Protein AF-A0A7J6R6Y3-F1 (afdb_monomer)

Secondary structure (DSSP, 8-state):
-BGGGHHHHHHHHGGGT-PPPHHHHHHHHHHHHHHHHSTT-SEEEEEEEE--SS--EEEEEEEE--SSSS-EEEEEEEETT-SPPEEPPPPPTTTHHHHHHHHHTTPPP-S-TT-

Mean predicted aligned error: 9.17 Å

Structure (mmCIF, N/CA/C/O backbone):
data_AF-A0A7J6R6Y3-F1
#
_entry.id   AF-A0A7J6R6Y3-F1
#
loop_
_atom_site.group_PDB
_atom_site.id
_atom_site.type_symbol
_atom_site.label_atom_id
_atom_site.label_alt_id
_atom_site.label_comp_id
_atom_site.label_asym_id
_atom_site.label_entity_id
_atom_site.label_seq_id
_atom_site.pdbx_PDB_ins_code
_atom_site.Cartn_x
_atom_site.Cartn_y
_atom_site.Cartn_z
_atom_site.occupancy
_atom_site.B_iso_or_equiv
_atom_site.auth_seq_id
_atom_site.auth_comp_id
_atom_site.auth_asym_id
_atom_site.auth_atom_id
_atom_site.pdbx_PDB_model_num
ATOM 1 N N . MET A 1 1 ? 5.576 3.614 -1.822 1.00 76.31 1 MET A N 1
ATOM 2 C CA . MET A 1 1 ? 6.746 3.296 -0.977 1.00 76.31 1 MET A CA 1
ATOM 3 C C . MET A 1 1 ? 7.390 2.045 -1.536 1.00 76.31 1 MET A C 1
ATOM 5 O O . MET A 1 1 ? 6.673 1.080 -1.735 1.00 76.31 1 MET A O 1
ATOM 9 N N . ASP A 1 2 ? 8.676 2.068 -1.872 1.00 80.56 2 ASP A N 1
ATOM 10 C CA . ASP A 1 2 ? 9.360 0.863 -2.368 1.00 80.56 2 ASP A CA 1
ATOM 11 C C . ASP A 1 2 ? 9.487 -0.182 -1.246 1.00 80.56 2 ASP A C 1
ATOM 13 O O . ASP A 1 2 ? 9.673 0.200 -0.087 1.00 80.56 2 ASP A O 1
ATOM 17 N N . ALA A 1 3 ? 9.396 -1.472 -1.578 1.00 76.38 3 ALA A N 1
ATOM 18 C CA . ALA A 1 3 ? 9.452 -2.561 -0.599 1.00 76.38 3 ALA A CA 1
ATOM 19 C C . ALA A 1 3 ? 10.711 -2.518 0.296 1.00 76.38 3 ALA A C 1
ATOM 21 O O . ALA A 1 3 ? 10.616 -2.758 1.498 1.00 76.38 3 ALA A O 1
ATOM 22 N N . HIS A 1 4 ? 11.875 -2.126 -0.234 1.00 76.19 4 HIS A N 1
ATOM 23 C CA . HIS A 1 4 ? 13.118 -2.023 0.542 1.00 76.19 4 HIS A CA 1
ATOM 24 C C . HIS A 1 4 ? 13.152 -0.833 1.492 1.00 76.19 4 HIS A C 1
ATOM 26 O O . HIS A 1 4 ? 13.839 -0.862 2.512 1.00 76.19 4 HIS A O 1
ATOM 32 N N . THR A 1 5 ? 12.443 0.237 1.143 1.00 82.69 5 THR A N 1
ATOM 33 C CA . THR A 1 5 ? 12.414 1.479 1.928 1.00 82.69 5 THR A CA 1
ATOM 34 C C . THR A 1 5 ? 11.139 1.610 2.751 1.00 82.69 5 THR A C 1
ATOM 36 O O . THR A 1 5 ? 10.916 2.653 3.360 1.00 82.69 5 THR A O 1
ATOM 39 N N . PHE A 1 6 ? 10.319 0.557 2.809 1.00 82.94 6 PHE A N 1
ATOM 40 C CA . PHE A 1 6 ? 9.015 0.559 3.463 1.00 82.94 6 PHE A CA 1
ATOM 41 C C . PHE A 1 6 ? 9.094 0.986 4.936 1.00 82.94 6 PHE A C 1
ATOM 43 O O . PHE A 1 6 ? 8.427 1.942 5.330 1.00 82.94 6 PHE A O 1
ATOM 50 N N . ASP A 1 7 ? 9.976 0.367 5.728 1.00 82.31 7 ASP A N 1
ATOM 51 C CA . ASP A 1 7 ? 10.178 0.709 7.144 1.00 82.31 7 ASP A CA 1
ATOM 52 C C . ASP A 1 7 ? 10.608 2.170 7.348 1.00 82.31 7 ASP A C 1
ATOM 54 O O . ASP A 1 7 ? 10.213 2.830 8.311 1.00 82.31 7 ASP A O 1
ATOM 58 N N . VAL A 1 8 ? 11.438 2.687 6.441 1.00 84.31 8 VAL A N 1
ATOM 59 C CA . VAL A 1 8 ? 11.938 4.064 6.495 1.00 84.31 8 VAL A CA 1
ATOM 60 C C . VAL A 1 8 ? 10.813 5.035 6.149 1.00 84.31 8 VAL A C 1
ATOM 62 O O . VAL A 1 8 ? 10.562 5.981 6.893 1.00 84.31 8 VAL A O 1
ATOM 65 N N . ALA A 1 9 ? 10.090 4.771 5.063 1.00 82.62 9 ALA A N 1
ATOM 66 C CA . ALA A 1 9 ? 8.978 5.594 4.610 1.00 82.62 9 ALA A CA 1
ATOM 67 C C . ALA A 1 9 ? 7.838 5.645 5.641 1.00 82.62 9 ALA A C 1
ATOM 69 O O . ALA A 1 9 ? 7.262 6.709 5.867 1.00 82.62 9 ALA A O 1
ATOM 70 N N . LEU A 1 10 ? 7.568 4.536 6.335 1.00 81.75 10 LEU A N 1
ATOM 71 C CA . LEU A 1 10 ? 6.563 4.496 7.393 1.00 81.75 10 LEU A CA 1
ATOM 72 C C . LEU A 1 10 ? 6.957 5.355 8.603 1.00 81.75 10 LEU A C 1
ATOM 74 O O . LEU A 1 10 ? 6.111 6.058 9.152 1.00 81.75 10 LEU A O 1
ATOM 78 N N . LYS A 1 11 ? 8.240 5.370 8.987 1.00 82.38 11 LYS A N 1
ATOM 79 C CA . LYS A 1 11 ? 8.741 6.250 10.059 1.00 82.38 11 LYS A CA 1
ATOM 80 C C . LYS A 1 11 ? 8.559 7.730 9.720 1.00 82.38 11 LYS A C 1
ATOM 82 O O . LYS A 1 11 ? 8.205 8.507 10.602 1.00 82.38 11 LYS A O 1
ATOM 87 N N . PHE A 1 12 ? 8.746 8.110 8.456 1.00 81.12 12 PHE A N 1
ATOM 88 C CA . PHE A 1 12 ? 8.489 9.479 7.999 1.00 81.12 12 PHE A CA 1
ATOM 89 C C . PHE A 1 12 ? 6.991 9.819 7.973 1.00 81.12 12 PHE A C 1
ATOM 91 O O . PHE A 1 12 ? 6.603 10.907 8.398 1.00 81.12 12 PHE A O 1
ATOM 98 N N . CYS A 1 13 ? 6.135 8.890 7.540 1.00 75.50 13 CYS A N 1
ATOM 99 C CA . CYS A 1 13 ? 4.682 9.087 7.545 1.00 75.50 13 CYS A CA 1
ATOM 100 C C . CYS A 1 13 ? 4.051 9.042 8.946 1.00 75.50 13 CYS A C 1
ATOM 102 O O . CYS A 1 13 ? 2.981 9.620 9.142 1.00 75.50 13 CYS A O 1
ATOM 104 N N . GLY A 1 14 ? 4.715 8.432 9.931 1.00 73.56 14 GLY A N 1
ATOM 105 C CA . GLY A 1 14 ? 4.228 8.350 11.311 1.00 73.56 14 GLY A CA 1
ATOM 106 C C . GLY A 1 14 ? 3.973 9.714 11.963 1.00 73.56 14 GLY A C 1
ATOM 107 O O . GLY A 1 14 ? 3.072 9.832 12.790 1.00 73.56 14 GLY A O 1
ATOM 108 N N . GLY A 1 15 ? 4.681 10.767 11.535 1.00 71.81 15 GLY A N 1
ATOM 109 C CA . GLY A 1 15 ? 4.444 12.139 12.004 1.00 71.81 15 GLY A CA 1
ATOM 110 C C . GLY A 1 15 ? 3.082 12.724 11.604 1.00 71.81 15 GLY A C 1
ATOM 111 O O . GLY A 1 15 ? 2.628 13.677 12.225 1.00 71.81 15 GLY A O 1
ATOM 112 N N . GLN A 1 16 ? 2.411 12.143 10.604 1.00 74.69 16 GLN A N 1
ATOM 113 C CA . GLN A 1 16 ? 1.099 12.580 10.103 1.00 74.69 16 GLN A CA 1
ATOM 114 C C . GLN A 1 16 ? -0.068 11.763 10.688 1.00 74.69 16 GLN A C 1
ATOM 116 O O . GLN A 1 16 ? -1.188 11.836 10.190 1.00 74.69 16 GLN A O 1
ATOM 121 N N . GLY A 1 17 ? 0.181 10.928 11.705 1.00 70.00 17 GLY A N 1
ATOM 122 C CA . GLY A 1 17 ? -0.852 10.087 12.324 1.00 70.00 17 GLY A CA 1
ATOM 123 C C . GLY A 1 17 ? -1.292 8.886 11.477 1.00 70.00 17 GLY A C 1
ATOM 124 O O . GLY A 1 17 ? -2.160 8.126 11.898 1.00 70.00 17 GLY A O 1
ATOM 125 N N . SER A 1 18 ? -0.676 8.669 10.311 1.00 68.12 18 SER A N 1
ATOM 126 C CA . SER A 1 18 ? -0.875 7.459 9.511 1.00 68.12 18 SER A CA 1
ATOM 127 C C . SER A 1 18 ? 0.062 6.362 10.012 1.00 68.12 18 SER A C 1
ATOM 129 O O . SER A 1 18 ? 1.138 6.125 9.460 1.00 68.12 18 SER A O 1
ATOM 131 N N . THR A 1 19 ? -0.313 5.748 11.134 1.00 75.94 19 THR A N 1
ATOM 132 C CA . THR A 1 19 ? 0.428 4.641 11.741 1.00 75.94 19 THR A CA 1
A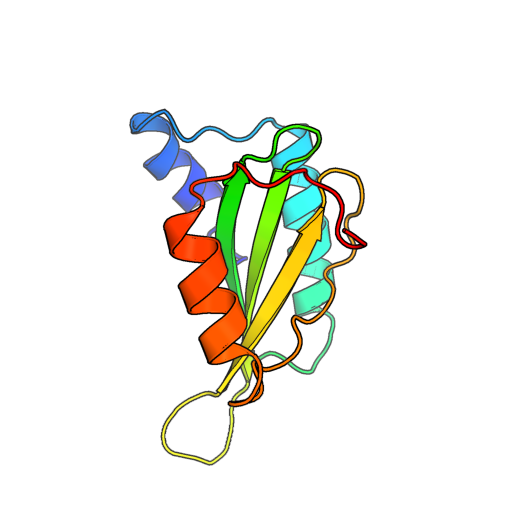TOM 133 C C . THR A 1 19 ? -0.251 3.308 11.435 1.00 75.94 19 THR A C 1
ATOM 135 O O . THR A 1 19 ? -1.478 3.181 11.415 1.00 75.94 19 THR A O 1
ATOM 138 N N . LEU A 1 20 ? 0.575 2.302 11.158 1.00 79.94 20 LEU A N 1
ATOM 139 C CA . LEU A 1 20 ? 0.162 0.909 11.024 1.00 79.94 20 LEU A CA 1
ATOM 140 C C . LEU A 1 20 ? 0.514 0.182 12.320 1.00 79.94 20 LEU A C 1
ATOM 142 O O . LEU A 1 20 ? 1.528 0.496 12.952 1.00 79.94 20 LEU A O 1
ATOM 146 N N . SER A 1 21 ? -0.303 -0.787 12.722 1.00 84.56 21 SER A N 1
ATOM 147 C CA . SER A 1 21 ? 0.063 -1.635 13.855 1.00 84.56 21 SER A CA 1
ATOM 148 C C . SER A 1 21 ? 1.265 -2.525 13.495 1.00 84.56 21 SER A C 1
ATOM 150 O O . SER A 1 21 ? 1.442 -2.883 12.328 1.00 84.56 21 SER A O 1
ATOM 152 N N . PRO A 1 22 ? 2.093 -2.933 14.474 1.00 83.12 22 PRO A N 1
ATOM 153 C CA . PRO A 1 22 ? 3.248 -3.795 14.217 1.00 83.12 22 PRO A CA 1
ATOM 154 C C . PRO A 1 22 ? 2.888 -5.098 13.497 1.00 83.12 22 PRO A C 1
ATOM 156 O O . PRO A 1 22 ? 3.649 -5.565 12.656 1.00 83.12 22 PRO A O 1
ATOM 159 N N . LEU A 1 23 ? 1.711 -5.657 13.794 1.00 84.31 23 LEU A N 1
ATOM 160 C CA . LEU A 1 23 ? 1.209 -6.851 13.123 1.00 84.31 23 LEU A CA 1
ATOM 161 C C . LEU A 1 23 ? 0.929 -6.579 11.640 1.00 84.31 23 LEU A C 1
ATOM 163 O O . LEU A 1 23 ? 1.390 -7.332 10.791 1.00 84.31 23 LEU A O 1
ATOM 167 N N . GLU A 1 24 ? 0.239 -5.479 11.322 1.00 83.19 24 GLU A N 1
ATOM 168 C CA . GLU A 1 24 ? -0.036 -5.091 9.932 1.00 83.19 24 GLU A CA 1
ATOM 169 C C . GLU A 1 24 ? 1.258 -4.857 9.146 1.00 83.19 24 GLU A C 1
ATOM 171 O O . GLU A 1 24 ? 1.366 -5.289 8.003 1.00 83.19 24 GLU A O 1
ATOM 176 N N . ILE A 1 25 ? 2.259 -4.223 9.764 1.00 85.69 25 ILE A N 1
ATOM 177 C CA . ILE A 1 25 ? 3.574 -3.986 9.150 1.00 85.69 25 ILE A CA 1
ATOM 178 C C . ILE A 1 25 ? 4.234 -5.312 8.757 1.00 85.69 25 ILE A C 1
ATOM 180 O O . ILE A 1 25 ? 4.731 -5.436 7.638 1.00 85.69 25 ILE A O 1
ATOM 184 N N . LEU A 1 26 ? 4.227 -6.303 9.655 1.00 86.12 26 LEU A N 1
ATOM 185 C CA . LEU A 1 26 ? 4.812 -7.620 9.397 1.00 86.12 26 LEU A CA 1
ATOM 186 C C . LEU A 1 26 ? 4.066 -8.367 8.287 1.00 86.12 26 LEU A C 1
ATOM 188 O O . LEU A 1 26 ? 4.710 -8.917 7.396 1.00 86.12 26 LEU A O 1
ATOM 192 N N . THR A 1 27 ? 2.732 -8.342 8.307 1.00 85.94 27 THR A N 1
ATOM 193 C CA . THR A 1 27 ? 1.899 -8.976 7.275 1.00 85.94 27 THR A CA 1
ATOM 194 C C . THR A 1 27 ? 2.137 -8.349 5.903 1.00 85.94 27 THR A C 1
ATOM 196 O O . THR A 1 27 ? 2.384 -9.065 4.934 1.00 85.94 27 THR A O 1
ATOM 199 N N . ILE A 1 28 ? 2.134 -7.013 5.817 1.00 86.19 28 ILE A N 1
ATOM 200 C CA . ILE A 1 28 ? 2.386 -6.287 4.564 1.00 86.19 28 ILE A CA 1
ATOM 201 C C . ILE A 1 28 ? 3.791 -6.595 4.054 1.00 86.19 28 ILE A C 1
ATOM 203 O O . ILE A 1 28 ? 3.964 -6.872 2.871 1.00 86.19 28 ILE A O 1
ATOM 207 N N . ARG A 1 29 ? 4.795 -6.590 4.936 1.00 86.75 29 ARG A N 1
ATOM 208 C CA . ARG A 1 29 ? 6.176 -6.903 4.563 1.00 86.75 29 ARG A CA 1
ATOM 209 C C . ARG A 1 29 ? 6.309 -8.316 4.000 1.00 86.75 29 ARG A C 1
ATOM 211 O O . ARG A 1 29 ? 6.889 -8.471 2.933 1.00 86.75 29 ARG A O 1
ATOM 218 N N . ALA A 1 30 ? 5.731 -9.310 4.673 1.00 87.12 30 ALA A N 1
ATOM 219 C CA . ALA A 1 30 ? 5.750 -10.693 4.206 1.00 87.12 30 ALA A CA 1
ATOM 220 C C . ALA A 1 30 ? 5.100 -10.836 2.820 1.00 87.12 30 ALA A C 1
ATOM 222 O O . ALA A 1 30 ? 5.667 -11.485 1.943 1.00 87.12 30 ALA A O 1
ATOM 223 N N . GLY A 1 31 ? 3.959 -10.179 2.592 1.00 86.56 31 GLY A N 1
ATOM 224 C CA . GLY A 1 31 ? 3.292 -10.219 1.292 1.00 86.56 31 GLY A CA 1
ATOM 225 C C . GLY A 1 31 ? 4.034 -9.446 0.190 1.00 86.56 31 GLY A C 1
ATOM 226 O O . GLY A 1 31 ? 4.064 -9.894 -0.954 1.00 86.56 31 GLY A O 1
ATOM 227 N N . LEU A 1 32 ? 4.699 -8.32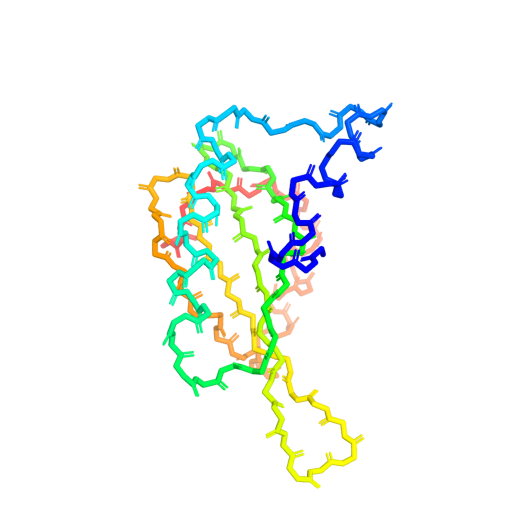9 0.513 1.00 85.75 32 LEU A N 1
ATOM 228 C CA . LEU A 1 32 ? 5.560 -7.609 -0.438 1.00 85.75 32 LEU A CA 1
ATOM 229 C C . LEU A 1 32 ? 6.796 -8.433 -0.825 1.00 85.75 32 LEU A C 1
ATOM 231 O O . LEU A 1 32 ? 7.170 -8.446 -1.998 1.00 85.75 32 LEU A O 1
ATOM 235 N N . ASP A 1 33 ? 7.412 -9.131 0.132 1.00 85.94 33 ASP A N 1
ATOM 236 C CA . ASP A 1 33 ? 8.532 -10.041 -0.132 1.00 85.94 33 ASP A CA 1
ATOM 237 C C . ASP A 1 33 ? 8.083 -11.229 -1.002 1.00 85.94 33 ASP A C 1
ATOM 239 O O . ASP A 1 33 ? 8.788 -11.599 -1.941 1.00 85.94 33 ASP A O 1
ATOM 243 N N . GLN A 1 34 ? 6.884 -11.777 -0.768 1.00 85.25 34 GLN A N 1
ATOM 244 C CA . GLN A 1 34 ? 6.293 -12.824 -1.611 1.00 85.25 34 GLN A CA 1
ATOM 245 C C . GLN A 1 34 ? 6.035 -12.333 -3.043 1.00 85.25 34 GLN A C 1
ATOM 247 O O . GLN A 1 34 ? 6.433 -13.007 -3.993 1.00 85.25 34 GLN A O 1
ATOM 252 N N . LEU A 1 35 ? 5.454 -11.139 -3.209 1.00 82.19 35 LEU A N 1
ATOM 253 C CA . LEU A 1 35 ? 5.261 -10.514 -4.524 1.00 82.19 35 LEU A CA 1
ATOM 254 C C . LEU A 1 35 ? 6.584 -10.268 -5.247 1.00 82.19 35 LEU A C 1
ATOM 256 O O . LEU A 1 35 ? 6.662 -10.423 -6.458 1.00 82.19 35 LEU A O 1
ATOM 260 N N . LYS A 1 36 ? 7.632 -9.887 -4.517 1.00 82.38 36 LYS A N 1
ATOM 261 C CA . LYS A 1 36 ? 8.952 -9.651 -5.098 1.00 82.38 36 LYS A CA 1
ATOM 262 C C . LYS A 1 36 ? 9.658 -10.949 -5.506 1.00 82.38 36 LYS A C 1
ATOM 264 O O . LYS A 1 36 ? 10.412 -10.953 -6.476 1.00 82.38 36 LYS A O 1
ATOM 269 N N . CYS A 1 37 ? 9.451 -12.032 -4.760 1.00 81.31 37 CYS A N 1
ATOM 270 C CA . CYS A 1 37 ? 9.952 -13.359 -5.120 1.00 81.31 37 CYS A CA 1
ATOM 271 C C . CYS A 1 37 ? 9.278 -13.910 -6.384 1.00 81.31 37 CYS A C 1
ATOM 273 O O . CYS A 1 37 ? 9.891 -14.705 -7.098 1.00 81.31 37 CYS A O 1
ATOM 275 N N . ASP A 1 38 ? 8.049 -13.483 -6.685 1.00 76.62 38 ASP A N 1
ATOM 276 C CA . ASP A 1 38 ? 7.416 -13.758 -7.970 1.00 76.62 38 ASP A CA 1
ATOM 277 C C . ASP A 1 38 ? 8.194 -13.001 -9.063 1.00 76.62 38 ASP A C 1
ATOM 279 O O . ASP A 1 38 ? 8.160 -11.774 -9.149 1.00 76.62 38 ASP A O 1
ATOM 283 N N . ALA A 1 39 ? 8.953 -13.730 -9.889 1.00 60.44 39 ALA A N 1
ATOM 284 C CA . ALA A 1 39 ? 9.937 -13.193 -10.846 1.00 60.44 39 ALA A CA 1
ATOM 285 C C . ALA A 1 39 ? 9.340 -12.362 -12.010 1.00 60.44 39 ALA A C 1
ATOM 287 O O . ALA A 1 39 ? 9.972 -12.185 -13.053 1.00 60.44 39 ALA A O 1
ATOM 288 N N . LYS A 1 40 ? 8.103 -11.882 -11.861 1.00 70.31 40 LYS A N 1
ATOM 289 C CA . LYS A 1 40 ? 7.355 -11.098 -12.845 1.00 70.31 40 LYS A CA 1
ATOM 290 C C . LYS A 1 40 ? 7.561 -9.588 -12.689 1.00 70.31 40 LYS A C 1
ATOM 292 O O . LYS A 1 40 ? 7.338 -8.867 -13.662 1.00 70.31 40 LYS A O 1
ATOM 297 N N . PHE A 1 41 ? 8.010 -9.108 -11.523 1.00 74.25 41 PHE A N 1
ATOM 298 C CA . PHE A 1 41 ? 8.137 -7.673 -11.228 1.00 74.25 41 PHE A CA 1
ATOM 299 C C . PHE A 1 41 ? 9.593 -7.230 -11.081 1.00 74.25 41 PHE A C 1
ATOM 301 O O . PHE A 1 41 ? 10.389 -7.878 -10.407 1.00 74.25 41 PHE A O 1
ATOM 308 N N . ASP A 1 42 ? 9.925 -6.081 -11.673 1.00 75.31 42 ASP A N 1
ATOM 309 C CA . ASP A 1 42 ? 11.232 -5.430 -11.503 1.00 75.31 42 ASP A CA 1
ATOM 310 C C . ASP A 1 42 ? 11.303 -4.734 -10.139 1.00 75.31 42 ASP A C 1
ATOM 312 O O . ASP A 1 42 ? 12.292 -4.822 -9.409 1.00 75.31 42 ASP A O 1
ATOM 316 N N . LYS A 1 43 ? 10.203 -4.063 -9.773 1.00 81.44 43 LYS A N 1
ATOM 317 C CA . LYS A 1 43 ? 10.043 -3.355 -8.501 1.00 81.44 43 LYS A CA 1
ATOM 318 C C . LYS A 1 43 ? 8.621 -3.485 -7.995 1.00 81.44 43 LYS A C 1
ATOM 320 O O . LYS A 1 43 ? 7.670 -3.393 -8.770 1.00 81.44 43 LYS A O 1
ATOM 325 N N . VAL A 1 44 ? 8.490 -3.624 -6.681 1.00 86.12 44 VAL A N 1
ATOM 326 C CA . VAL A 1 44 ? 7.204 -3.688 -5.986 1.00 86.12 44 VAL A CA 1
ATOM 327 C C . VAL A 1 44 ? 7.104 -2.501 -5.041 1.00 86.12 44 VAL A C 1
ATOM 329 O O . VAL A 1 44 ? 8.023 -2.204 -4.273 1.00 86.12 44 VAL A O 1
ATOM 332 N N . TYR A 1 45 ? 5.966 -1.823 -5.096 1.00 86.56 45 TYR A N 1
ATOM 333 C CA . TYR A 1 45 ? 5.684 -0.650 -4.295 1.00 86.56 45 TYR A CA 1
ATOM 334 C C . TYR A 1 45 ? 4.411 -0.853 -3.490 1.00 86.56 45 TYR A C 1
ATOM 336 O O . TYR A 1 45 ? 3.368 -1.222 -4.016 1.00 86.56 45 TYR A O 1
ATOM 344 N N . PHE A 1 46 ? 4.466 -0.504 -2.215 1.00 86.56 46 PHE A N 1
ATOM 345 C CA . PHE A 1 46 ? 3.279 -0.309 -1.405 1.00 86.56 46 PHE A CA 1
ATOM 346 C C . PHE A 1 46 ? 2.646 1.049 -1.726 1.00 86.56 46 PHE A C 1
ATOM 348 O O . PHE A 1 46 ? 3.326 2.084 -1.679 1.00 86.56 46 PHE A O 1
ATOM 355 N N . TRP A 1 47 ? 1.357 1.059 -2.060 1.00 87.75 47 TRP A N 1
ATOM 356 C CA . TRP A 1 47 ? 0.600 2.285 -2.303 1.00 87.75 47 TRP A CA 1
ATOM 357 C C . TRP A 1 47 ? 0.063 2.861 -0.996 1.00 87.75 47 TRP A C 1
ATOM 359 O O . TRP A 1 47 ? 0.352 4.012 -0.671 1.00 87.75 47 TRP A O 1
ATOM 369 N N . GLY A 1 48 ? -0.677 2.055 -0.234 1.00 84.62 48 GLY A N 1
ATOM 370 C CA . GLY A 1 48 ? -1.354 2.530 0.965 1.00 84.62 48 GLY A CA 1
ATOM 371 C C . GLY A 1 48 ? -2.392 1.560 1.516 1.00 84.62 48 GLY A C 1
ATOM 372 O O . GLY A 1 48 ? -2.520 0.418 1.069 1.00 84.62 48 GLY A O 1
ATOM 373 N N . ARG A 1 49 ? -3.139 2.049 2.510 1.00 85.94 49 ARG A N 1
ATOM 374 C CA . ARG A 1 49 ? -4.229 1.332 3.173 1.00 85.94 49 ARG A CA 1
ATOM 375 C C . ARG A 1 49 ? -5.552 2.049 2.932 1.00 85.94 49 ARG A C 1
ATOM 377 O O . ARG A 1 49 ? -5.633 3.257 3.142 1.00 85.94 49 ARG A O 1
ATOM 384 N N . ILE A 1 50 ? -6.591 1.293 2.604 1.00 85.38 50 ILE A N 1
ATOM 385 C CA . ILE A 1 50 ? -7.981 1.751 2.639 1.00 85.38 50 ILE A CA 1
ATOM 386 C C . ILE A 1 50 ? -8.617 1.209 3.916 1.00 85.38 50 ILE A C 1
ATOM 388 O O . ILE A 1 50 ? -8.628 -0.001 4.151 1.00 85.38 50 ILE A O 1
ATOM 392 N N . ALA A 1 51 ? -9.113 2.114 4.759 1.00 80.44 51 ALA A N 1
ATOM 393 C CA . ALA A 1 51 ? -9.827 1.743 5.972 1.00 80.44 51 ALA A CA 1
ATOM 394 C C . ALA A 1 51 ? -11.238 1.271 5.607 1.00 80.44 51 ALA A C 1
ATOM 396 O O . ALA A 1 51 ? -12.014 2.030 5.024 1.00 80.44 51 ALA A O 1
ATOM 397 N N . GLY A 1 52 ? -11.552 0.020 5.935 1.00 78.50 52 GLY A N 1
ATOM 398 C CA . GLY A 1 52 ? -12.894 -0.532 5.794 1.00 78.50 52 GLY A CA 1
ATOM 399 C C . GLY A 1 52 ? -13.574 -0.736 7.146 1.00 78.50 52 GLY A C 1
ATOM 400 O O . GLY A 1 52 ? -12.931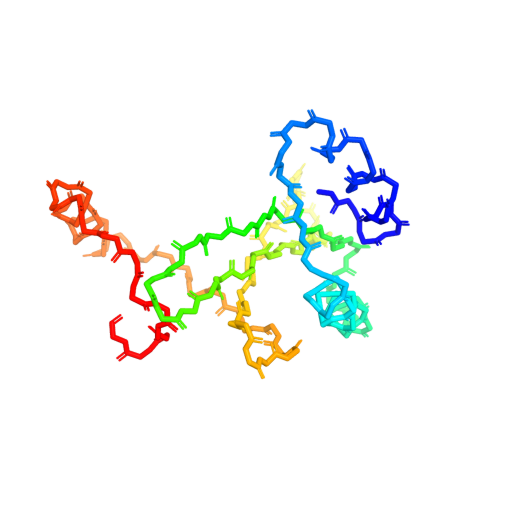 -0.706 8.194 1.00 78.50 52 GLY A O 1
ATOM 401 N N . ILE A 1 53 ? -14.887 -0.964 7.126 1.00 76.25 53 ILE A N 1
ATOM 402 C CA . ILE A 1 53 ? -15.719 -1.120 8.329 1.00 76.25 53 ILE A CA 1
ATOM 403 C C . ILE A 1 53 ? -15.353 -2.398 9.100 1.00 7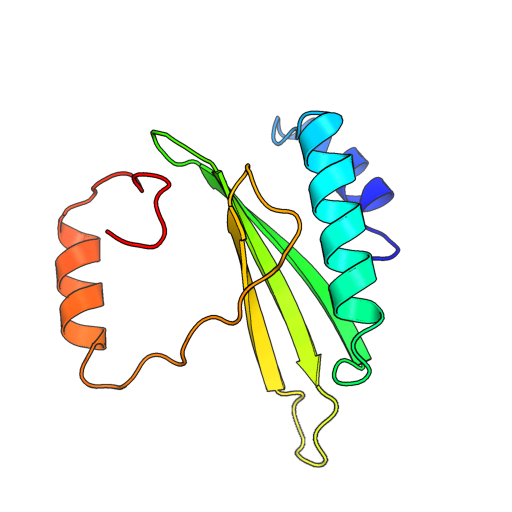6.25 53 ILE A C 1
ATOM 405 O O . ILE A 1 53 ? -15.288 -2.378 10.326 1.00 76.25 53 ILE A O 1
ATOM 409 N N . LYS A 1 54 ? -15.138 -3.521 8.398 1.00 74.75 54 LYS A N 1
ATOM 410 C CA . LYS A 1 54 ? -14.785 -4.818 9.011 1.00 74.75 54 LYS A CA 1
ATOM 411 C C . LYS A 1 54 ? -13.317 -5.192 8.859 1.00 74.75 54 LYS A C 1
ATOM 413 O O . LYS A 1 54 ? -12.827 -6.028 9.610 1.00 74.75 54 LYS A O 1
ATOM 418 N N . GLY A 1 55 ? -12.630 -4.616 7.880 1.00 74.38 55 GLY A N 1
ATOM 419 C CA . GLY A 1 55 ? -11.260 -4.974 7.552 1.00 74.38 55 GLY A CA 1
ATOM 420 C C . GLY A 1 55 ? -10.615 -3.928 6.661 1.00 74.38 55 GLY A C 1
ATOM 421 O O . GLY A 1 55 ? -11.283 -3.284 5.855 1.00 74.38 55 GLY A O 1
ATOM 422 N N . ASN A 1 56 ? -9.307 -3.764 6.828 1.00 82.31 56 ASN A N 1
ATOM 423 C CA . ASN A 1 56 ? -8.504 -2.868 6.011 1.00 82.31 56 ASN A CA 1
ATOM 424 C C . ASN A 1 56 ? -8.076 -3.564 4.715 1.00 82.31 56 ASN A C 1
ATOM 426 O O . ASN A 1 56 ? -7.777 -4.763 4.727 1.00 82.31 56 ASN A O 1
ATOM 430 N N . TYR A 1 57 ? -7.993 -2.793 3.633 1.00 84.00 57 TYR A N 1
ATOM 431 C CA . TYR A 1 57 ? -7.371 -3.224 2.384 1.00 84.00 57 TYR A CA 1
ATOM 432 C C . TYR A 1 57 ? -5.984 -2.610 2.270 1.00 84.00 57 TYR A C 1
ATOM 434 O O . TYR A 1 57 ? -5.812 -1.405 2.461 1.00 84.00 57 TYR A O 1
ATOM 442 N N . TYR A 1 58 ? -5.004 -3.429 1.930 1.00 86.19 58 TYR A N 1
ATOM 443 C CA . TYR A 1 58 ? -3.644 -3.017 1.624 1.00 86.19 58 TYR A CA 1
ATOM 444 C C . TYR A 1 58 ? -3.442 -3.101 0.126 1.00 86.19 58 TYR A C 1
ATOM 446 O O . TYR A 1 58 ? -3.711 -4.139 -0.470 1.00 86.19 58 TYR A O 1
ATOM 454 N N . ILE A 1 59 ? -2.964 -2.018 -0.473 1.00 87.25 59 ILE A N 1
ATOM 455 C CA . ILE A 1 59 ? -2.744 -1.947 -1.914 1.00 87.25 59 ILE A CA 1
ATOM 456 C C . ILE A 1 59 ? -1.247 -1.870 -2.175 1.00 87.25 59 ILE A C 1
ATOM 458 O O . ILE A 1 59 ? -0.542 -1.016 -1.626 1.00 87.25 59 ILE A O 1
ATOM 462 N N . ALA A 1 60 ? -0.782 -2.746 -3.052 1.00 87.31 60 ALA A N 1
ATOM 463 C CA . ALA A 1 60 ? 0.549 -2.729 -3.627 1.00 87.31 60 ALA A CA 1
ATOM 464 C C . ALA A 1 60 ? 0.443 -2.658 -5.155 1.00 87.31 60 ALA A C 1
ATOM 466 O O . ALA A 1 60 ? -0.603 -2.925 -5.737 1.00 87.31 60 ALA A O 1
ATOM 467 N N . TYR A 1 61 ? 1.518 -2.266 -5.820 1.00 86.56 61 TYR A N 1
ATOM 468 C CA . TYR A 1 61 ? 1.621 -2.358 -7.268 1.00 86.56 61 TYR A CA 1
ATOM 469 C C . TYR A 1 61 ? 3.022 -2.796 -7.673 1.00 86.56 61 TYR A C 1
ATOM 471 O O . TYR A 1 61 ? 4.022 -2.372 -7.085 1.00 86.56 61 TYR A O 1
ATOM 479 N N . GLY A 1 62 ? 3.081 -3.651 -8.685 1.00 85.94 62 GLY A N 1
ATOM 480 C CA . GLY A 1 62 ? 4.307 -4.070 -9.345 1.00 85.94 62 GLY A CA 1
ATOM 481 C C . GLY A 1 62 ? 4.546 -3.241 -10.601 1.00 85.94 62 GLY A C 1
ATOM 482 O O . GLY A 1 62 ? 3.610 -2.923 -11.337 1.00 85.94 62 GLY A O 1
ATOM 483 N N . LEU A 1 63 ? 5.802 -2.877 -10.849 1.00 82.12 63 LEU A N 1
ATOM 484 C CA . LEU A 1 63 ? 6.243 -2.381 -12.147 1.00 82.12 63 LEU A CA 1
ATOM 485 C C . LEU A 1 63 ? 6.873 -3.530 -12.918 1.00 82.12 63 LEU A C 1
ATOM 487 O O . LEU A 1 63 ? 7.890 -4.093 -12.497 1.00 82.12 63 LEU A O 1
ATOM 491 N N . ARG A 1 64 ? 6.282 -3.846 -14.067 1.00 77.38 64 ARG A N 1
ATOM 492 C CA . ARG A 1 64 ? 6.860 -4.788 -15.015 1.00 77.38 64 ARG A CA 1
ATOM 493 C C . ARG A 1 64 ? 7.622 -4.023 -16.088 1.00 77.38 64 ARG A C 1
ATOM 495 O O . ARG A 1 64 ? 7.057 -3.169 -16.778 1.00 77.38 64 ARG A O 1
ATOM 502 N N . SER A 1 65 ? 8.904 -4.351 -16.231 1.00 65.56 65 SER A N 1
ATOM 503 C CA . SER A 1 65 ? 9.749 -3.860 -17.318 1.00 65.56 65 SER A CA 1
ATOM 504 C C . SER A 1 65 ? 9.209 -4.412 -18.639 1.00 65.56 65 SER A C 1
ATOM 506 O O . SER A 1 65 ? 9.375 -5.589 -18.951 1.00 65.56 65 SER A O 1
ATOM 508 N N . CYS A 1 66 ? 8.491 -3.574 -19.382 1.00 60.41 66 CYS A N 1
ATOM 509 C CA . CYS A 1 66 ? 8.036 -3.864 -20.736 1.00 60.41 66 CYS A CA 1
ATOM 510 C C . CYS A 1 66 ? 8.977 -3.170 -21.729 1.00 60.41 66 CYS A C 1
ATOM 512 O O . CYS A 1 66 ? 9.581 -2.155 -21.393 1.00 60.41 66 CYS A O 1
ATOM 514 N N . SER A 1 67 ? 9.115 -3.719 -22.937 1.00 58.25 67 SER A N 1
ATOM 515 C CA . SER A 1 67 ? 9.935 -3.123 -24.002 1.00 58.25 67 SER A CA 1
ATOM 516 C C . SER A 1 67 ? 9.377 -1.796 -24.534 1.00 58.25 67 SER A C 1
ATOM 518 O O . SER A 1 67 ? 10.082 -1.090 -25.250 1.00 58.25 67 SER A O 1
ATOM 520 N N . ASP A 1 68 ? 8.137 -1.449 -24.186 1.00 56.47 68 ASP A N 1
ATOM 521 C CA . ASP A 1 68 ? 7.528 -0.157 -24.488 1.00 56.47 68 ASP A CA 1
ATOM 522 C C . ASP A 1 68 ? 8.041 0.962 -23.566 1.00 56.47 68 ASP A C 1
ATOM 524 O O . ASP A 1 68 ? 8.481 0.725 -22.442 1.00 56.47 68 ASP A O 1
ATOM 528 N N . ALA A 1 69 ? 7.953 2.212 -24.034 1.00 60.97 69 ALA A N 1
ATOM 529 C CA . ALA A 1 69 ? 8.537 3.405 -23.405 1.00 60.97 69 ALA A CA 1
ATOM 530 C C . ALA A 1 69 ? 8.106 3.682 -21.943 1.00 60.97 69 ALA A C 1
ATOM 532 O O . ALA A 1 69 ? 8.704 4.540 -21.291 1.00 60.97 69 ALA A O 1
ATOM 533 N N . PHE A 1 70 ? 7.097 2.972 -21.418 1.00 67.19 70 PHE A N 1
ATOM 534 C CA . PHE A 1 70 ? 6.617 3.100 -20.043 1.00 67.19 70 PHE A CA 1
ATOM 535 C C . PHE A 1 70 ? 6.369 1.726 -19.391 1.00 67.19 70 PHE A C 1
ATOM 537 O O . PHE A 1 70 ? 5.729 0.865 -19.998 1.00 67.19 70 PHE A O 1
ATOM 544 N N . PRO A 1 71 ? 6.817 1.514 -18.137 1.00 70.31 71 PRO A N 1
ATOM 545 C CA . PRO A 1 71 ? 6.558 0.276 -17.409 1.00 70.31 71 PRO A CA 1
ATOM 546 C C . PRO A 1 71 ? 5.065 0.132 -17.092 1.00 70.31 71 PRO A C 1
ATOM 548 O O . PRO A 1 71 ? 4.417 1.090 -16.658 1.00 70.31 71 PRO A O 1
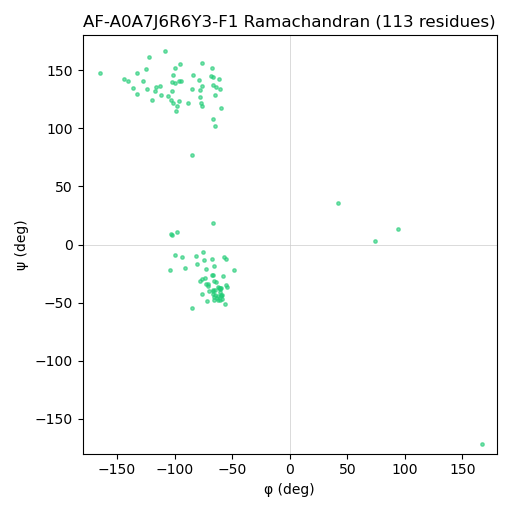ATOM 551 N N . LYS A 1 72 ? 4.523 -1.078 -17.271 1.00 75.88 72 LYS A N 1
ATOM 552 C CA . LYS A 1 72 ? 3.128 -1.384 -16.924 1.00 75.88 72 LYS A CA 1
ATOM 553 C C . LYS A 1 72 ? 2.991 -1.541 -15.408 1.00 75.88 72 LYS A C 1
ATOM 555 O O . LYS A 1 72 ? 3.852 -2.147 -14.767 1.00 75.88 72 LYS A O 1
ATOM 560 N N . LYS A 1 73 ? 1.925 -0.957 -14.852 1.00 81.25 73 LYS A N 1
ATOM 561 C CA . LYS A 1 73 ? 1.569 -1.032 -13.429 1.00 81.25 73 LYS A CA 1
ATOM 562 C C . LYS A 1 73 ? 0.504 -2.101 -13.241 1.00 81.25 73 LYS A C 1
ATOM 564 O O . LYS A 1 73 ? -0.610 -1.919 -13.716 1.00 81.25 73 LYS A O 1
ATOM 569 N N . GLU A 1 74 ? 0.844 -3.161 -12.526 1.00 82.75 74 GLU A N 1
ATOM 570 C CA . GLU A 1 74 ? -0.105 -4.198 -12.116 1.00 82.75 74 GLU A CA 1
ATOM 571 C C . GLU A 1 74 ? -0.440 -3.969 -10.642 1.00 82.75 74 GLU A C 1
ATOM 573 O O . GLU A 1 74 ? 0.465 -3.848 -9.810 1.00 82.75 74 GLU A O 1
ATOM 578 N N . PHE A 1 75 ? -1.725 -3.821 -10.324 1.00 84.00 75 PHE A N 1
ATOM 579 C CA . PHE A 1 75 ? -2.172 -3.536 -8.964 1.00 84.00 75 PHE A CA 1
ATOM 580 C C . PHE A 1 75 ? -2.544 -4.823 -8.236 1.00 84.00 75 PHE A C 1
ATOM 582 O O . PHE A 1 75 ? -3.173 -5.717 -8.794 1.00 84.00 75 PHE A O 1
ATOM 589 N N . TYR A 1 76 ? -2.186 -4.869 -6.960 1.00 84.62 76 TYR A N 1
ATOM 590 C CA . TYR A 1 76 ? -2.446 -5.972 -6.056 1.00 84.62 76 TYR A CA 1
ATOM 591 C C . TYR A 1 76 ? -3.135 -5.456 -4.804 1.00 84.62 76 TYR A C 1
ATOM 593 O O . TYR A 1 76 ? -2.760 -4.408 -4.268 1.00 84.62 76 TYR A O 1
ATOM 601 N N . PHE A 1 77 ? -4.097 -6.213 -4.291 1.00 84.81 77 PHE A N 1
ATOM 602 C CA . PHE A 1 77 ? -4.682 -5.948 -2.985 1.00 84.81 77 PHE A CA 1
ATOM 603 C C . PHE A 1 77 ? -4.588 -7.160 -2.070 1.00 84.81 77 PHE A C 1
ATOM 605 O O . PHE A 1 77 ? -4.603 -8.310 -2.499 1.00 84.81 77 PHE A O 1
ATOM 612 N N . SER A 1 78 ? -4.515 -6.876 -0.779 1.00 80.56 78 SER A N 1
ATOM 613 C CA . SER A 1 78 ? -4.612 -7.851 0.296 1.00 80.56 78 SER A CA 1
ATOM 614 C C . SER A 1 78 ? -5.582 -7.316 1.348 1.00 80.56 78 SER A C 1
ATOM 616 O O . SER A 1 78 ? -5.717 -6.106 1.554 1.00 80.56 78 SER A O 1
ATOM 618 N N . THR A 1 79 ? -6.298 -8.221 2.004 1.00 77.75 79 THR A N 1
ATOM 619 C CA . THR A 1 79 ? -7.129 -7.907 3.172 1.00 77.75 79 THR A CA 1
ATOM 620 C C . THR A 1 79 ? -6.367 -8.169 4.463 1.00 77.75 79 THR A C 1
ATOM 622 O O . THR A 1 79 ? -5.508 -9.044 4.505 1.00 77.75 79 THR A O 1
ATOM 625 N N . SER A 1 80 ? -6.757 -7.494 5.547 1.00 63.38 80 SER A N 1
ATOM 626 C CA . SER A 1 80 ? -6.120 -7.580 6.875 1.00 63.38 80 SER A CA 1
ATOM 627 C C . SER A 1 80 ? -5.849 -8.994 7.424 1.00 63.38 80 SER A C 1
ATOM 629 O O . SER A 1 80 ? -4.968 -9.170 8.261 1.00 63.38 80 SER A O 1
ATOM 631 N N . THR A 1 81 ? -6.559 -10.012 6.938 1.00 60.72 81 THR A N 1
ATOM 632 C CA . THR A 1 81 ? -6.426 -11.415 7.354 1.00 60.72 81 THR A CA 1
ATOM 633 C C . THR A 1 81 ? -5.474 -12.272 6.514 1.00 60.72 81 THR A C 1
ATOM 635 O O . THR A 1 81 ? -5.203 -13.398 6.925 1.00 60.72 81 THR A O 1
ATOM 638 N N . ALA A 1 82 ? -4.988 -11.808 5.359 1.00 62.41 82 ALA A N 1
ATOM 639 C CA . ALA A 1 82 ? -4.211 -12.637 4.431 1.00 62.41 82 ALA A CA 1
ATOM 640 C C . ALA A 1 82 ? -2.939 -11.927 3.951 1.00 62.41 82 ALA A C 1
ATOM 642 O O . ALA A 1 82 ? -2.998 -10.799 3.472 1.00 62.41 82 ALA A O 1
ATOM 643 N N . SER A 1 83 ? -1.796 -12.610 4.041 1.00 67.06 83 SER A N 1
ATOM 644 C CA . SER A 1 83 ? -0.520 -12.132 3.481 1.00 67.06 83 SER A CA 1
ATOM 645 C C . SER A 1 83 ? -0.459 -12.257 1.955 1.00 67.06 83 SER A C 1
ATOM 647 O O . SER A 1 83 ? 0.425 -11.678 1.329 1.00 67.06 83 SER A O 1
ATOM 649 N N . ASP A 1 84 ? -1.392 -13.003 1.360 1.00 74.75 84 ASP A N 1
ATOM 650 C CA . ASP A 1 84 ? -1.469 -13.206 -0.079 1.00 74.75 84 ASP A CA 1
ATOM 651 C C . ASP A 1 84 ? -2.069 -11.980 -0.770 1.00 74.75 84 ASP A C 1
ATOM 653 O O . ASP A 1 84 ? -3.189 -11.546 -0.486 1.00 74.75 84 ASP A O 1
ATOM 657 N N . PHE A 1 85 ? -1.292 -11.420 -1.690 1.00 79.19 85 PHE A N 1
ATOM 658 C CA . PHE A 1 85 ? -1.705 -10.326 -2.553 1.00 79.19 85 PHE A CA 1
ATOM 659 C C . PHE A 1 85 ? -2.353 -10.886 -3.820 1.00 79.19 85 PHE A C 1
ATOM 661 O O . PHE A 1 85 ? -1.727 -11.635 -4.568 1.00 79.19 85 PHE A O 1
ATOM 668 N N . VAL A 1 86 ? -3.604 -10.501 -4.062 1.00 80.81 86 VAL A N 1
ATOM 669 C CA . VAL A 1 86 ? -4.387 -10.896 -5.239 1.00 80.81 86 VAL A CA 1
ATOM 670 C C . VAL A 1 86 ? -4.347 -9.768 -6.267 1.00 80.81 86 VAL A C 1
ATOM 672 O O . VAL A 1 86 ? -4.418 -8.592 -5.902 1.00 80.81 86 VAL A O 1
ATOM 675 N N . GLU A 1 87 ? -4.203 -10.115 -7.546 1.00 79.50 87 GLU A N 1
ATOM 676 C CA . GLU A 1 87 ? -4.243 -9.155 -8.654 1.00 79.50 87 GLU A CA 1
ATOM 677 C C . GLU A 1 87 ? -5.624 -8.491 -8.763 1.00 79.50 87 GLU A C 1
ATOM 679 O O . GLU A 1 87 ? -6.658 -9.156 -8.651 1.00 79.50 87 GLU A O 1
ATOM 684 N N . LEU A 1 88 ? -5.654 -7.166 -8.949 1.00 79.12 88 LEU A N 1
ATOM 685 C CA . LEU A 1 88 ? -6.897 -6.482 -9.292 1.00 79.12 88 LEU A CA 1
ATOM 686 C C . LEU A 1 88 ? -7.203 -6.703 -10.776 1.00 79.12 88 LEU A C 1
ATOM 688 O O . LEU A 1 88 ? -6.315 -6.479 -11.602 1.00 79.12 88 LEU A O 1
ATOM 692 N N . PRO A 1 89 ? -8.451 -7.063 -11.123 1.00 73.50 89 PRO A N 1
ATOM 693 C CA . PRO A 1 89 ? -8.865 -7.109 -12.515 1.00 73.50 89 PRO A CA 1
ATOM 694 C C . PRO A 1 89 ? -8.752 -5.715 -13.143 1.00 73.50 89 PRO A C 1
ATOM 696 O O . PRO A 1 89 ? -9.025 -4.698 -12.498 1.00 73.50 89 PRO A O 1
ATOM 699 N N . GLU A 1 90 ? -8.340 -5.669 -14.409 1.00 68.06 90 GLU A N 1
ATOM 700 C CA . GLU A 1 90 ? -8.361 -4.433 -15.187 1.00 68.06 90 GLU A CA 1
ATOM 701 C C . GLU A 1 90 ? -9.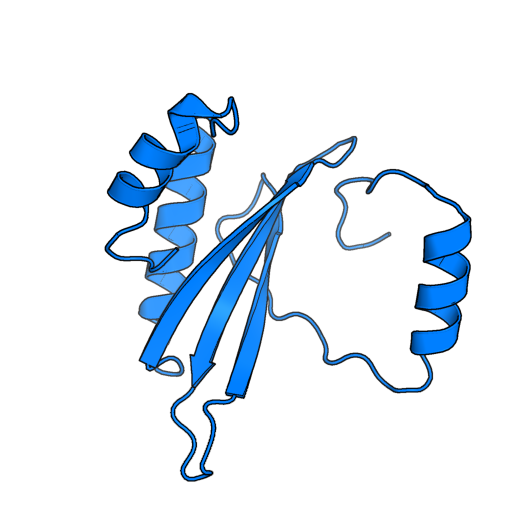816 -3.991 -15.379 1.00 68.06 90 GLU A C 1
ATOM 703 O O . GLU A 1 90 ? -10.660 -4.787 -15.787 1.00 68.06 90 GLU A O 1
ATOM 708 N N . LEU A 1 91 ? -10.108 -2.725 -15.060 1.00 63.00 91 LEU A N 1
ATOM 709 C CA . LEU A 1 91 ? -11.437 -2.145 -15.247 1.00 63.00 91 LEU A CA 1
ATOM 710 C C . LEU A 1 91 ? -11.817 -2.223 -16.726 1.00 63.00 91 LEU A C 1
ATOM 712 O O . LEU A 1 91 ? -11.169 -1.600 -17.570 1.00 63.00 91 LEU A O 1
ATOM 716 N N . VAL A 1 92 ? -12.880 -2.963 -17.029 1.00 64.00 92 VAL A N 1
ATOM 717 C CA . VAL A 1 92 ? -13.469 -2.966 -18.367 1.00 64.00 92 VAL A CA 1
ATOM 718 C C . VAL A 1 92 ? -14.314 -1.698 -18.509 1.00 64.00 92 VAL A C 1
ATOM 720 O O . VAL A 1 92 ? -15.011 -1.311 -17.575 1.00 64.00 92 VAL A O 1
ATOM 723 N N . GLU A 1 93 ? -14.311 -1.063 -19.685 1.00 63.03 93 GLU A N 1
ATOM 724 C CA . GLU A 1 93 ? -15.093 0.158 -19.992 1.00 63.03 93 GLU A CA 1
ATOM 725 C C . GLU A 1 93 ? -16.610 0.005 -19.726 1.00 63.03 93 GLU A C 1
ATOM 727 O O . GLU A 1 93 ? -17.356 0.971 -19.678 1.00 63.03 93 GLU A O 1
ATOM 732 N N . SER A 1 94 ? -17.114 -1.214 -19.512 1.00 60.56 94 SER A N 1
ATOM 733 C CA . SER A 1 94 ? -18.508 -1.445 -19.110 1.00 60.56 94 SER A CA 1
ATOM 734 C C . SER A 1 94 ? -18.766 -1.231 -17.609 1.00 60.56 94 SER A C 1
ATOM 736 O O . SER A 1 94 ? -19.922 -1.117 -17.201 1.00 60.56 94 SER A O 1
ATOM 738 N N . GLU A 1 95 ? -17.724 -1.208 -16.781 1.00 60.53 95 GLU A N 1
ATOM 739 C CA . GLU A 1 95 ? -17.801 -1.093 -15.319 1.00 60.53 95 GLU A CA 1
ATOM 740 C C . GLU A 1 95 ? -17.537 0.341 -14.836 1.00 60.53 95 GLU A C 1
ATOM 742 O O . GLU A 1 95 ? -17.778 0.666 -13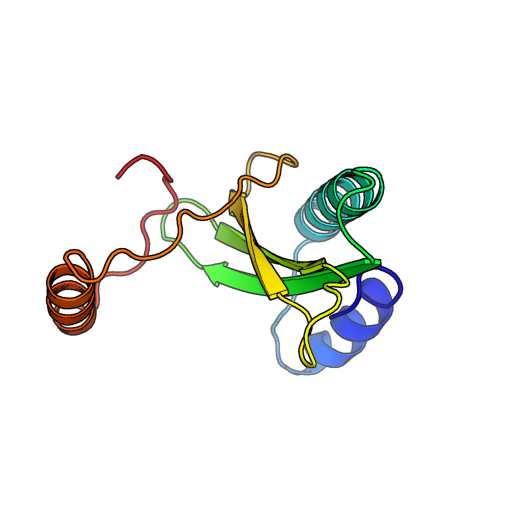.674 1.00 60.53 95 GLU A O 1
ATOM 747 N N . GLU A 1 96 ? -17.097 1.238 -15.723 1.00 64.81 96 GLU A N 1
ATOM 748 C CA . GLU A 1 96 ? -16.842 2.645 -15.394 1.00 64.81 96 GLU A CA 1
ATOM 749 C C . GLU A 1 96 ? -18.117 3.400 -14.983 1.00 64.81 96 GLU A C 1
ATOM 751 O O . GLU A 1 96 ? -18.073 4.282 -14.120 1.00 64.81 96 GLU A O 1
ATOM 756 N N . ASP A 1 97 ? -19.261 3.025 -15.560 1.00 67.12 97 ASP A N 1
ATOM 757 C CA . ASP A 1 97 ? -20.567 3.605 -15.235 1.00 67.12 97 ASP A CA 1
ATOM 758 C C . ASP A 1 97 ? -21.025 3.161 -13.836 1.00 67.12 97 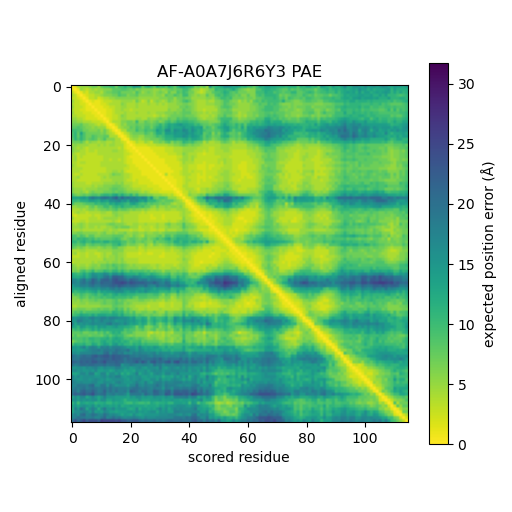ASP A C 1
ATOM 760 O O . ASP A 1 97 ? -21.538 3.953 -13.042 1.00 67.12 97 ASP A O 1
ATOM 764 N N . ILE A 1 98 ? -20.701 1.914 -13.476 1.00 67.25 98 ILE A N 1
ATOM 765 C CA . ILE A 1 98 ? -20.929 1.356 -12.140 1.00 67.25 98 ILE A CA 1
ATOM 766 C C . ILE A 1 98 ? -20.050 2.087 -11.122 1.00 67.25 98 ILE A C 1
ATOM 768 O O . ILE A 1 98 ? -20.548 2.522 -10.085 1.00 67.25 98 ILE A O 1
ATOM 772 N N . VAL A 1 99 ? -18.765 2.306 -11.427 1.00 70.62 99 VAL A N 1
ATOM 773 C CA . VAL A 1 99 ? -17.860 3.070 -10.551 1.00 70.62 99 VAL A CA 1
ATOM 774 C C . VAL A 1 99 ? -18.370 4.497 -10.346 1.00 70.62 99 VAL A C 1
ATOM 776 O O . VAL A 1 99 ? -18.418 4.959 -9.207 1.00 70.62 99 VAL A O 1
ATOM 779 N N . LYS A 1 100 ? -18.813 5.188 -11.405 1.00 70.31 100 LYS A N 1
ATOM 780 C CA . LYS A 1 100 ? -19.404 6.534 -11.285 1.00 70.31 100 LYS A CA 1
ATOM 781 C C . LYS A 1 100 ? -20.644 6.537 -10.393 1.00 70.31 100 LYS A C 1
ATOM 783 O O . LYS A 1 100 ? -20.759 7.406 -9.530 1.00 70.31 100 LYS A O 1
ATOM 788 N N . SER A 1 101 ? -21.526 5.548 -10.542 1.00 67.62 101 SER A N 1
ATOM 789 C CA . SER A 1 101 ? -22.700 5.412 -9.675 1.00 67.62 101 SER A CA 1
ATOM 790 C C . SER A 1 101 ? -22.332 5.105 -8.218 1.00 67.62 101 SER A C 1
ATOM 792 O O . SER A 1 101 ? -23.065 5.507 -7.318 1.00 67.62 101 SER A O 1
ATOM 794 N N . LEU A 1 102 ? -21.234 4.390 -7.964 1.00 67.31 102 LEU A N 1
ATOM 795 C CA . LEU A 1 102 ? -20.781 4.049 -6.612 1.00 67.31 102 LEU A CA 1
ATOM 796 C C . LEU A 1 102 ? -20.080 5.219 -5.912 1.00 67.31 102 LEU A C 1
ATOM 798 O O . LEU A 1 102 ? -20.200 5.359 -4.694 1.00 67.31 102 LEU A O 1
ATOM 802 N N . VAL A 1 103 ? -19.396 6.085 -6.666 1.00 66.19 103 VAL A N 1
ATOM 803 C CA . VAL A 1 103 ? -18.788 7.320 -6.139 1.00 66.19 103 VAL A CA 1
ATOM 804 C C . VAL A 1 103 ? -19.853 8.241 -5.539 1.00 66.19 103 VAL A C 1
ATOM 806 O O . VAL A 1 103 ? -19.625 8.823 -4.479 1.00 66.19 103 VAL A O 1
ATOM 809 N N . ASP A 1 104 ? -21.029 8.320 -6.166 1.00 63.91 104 ASP A N 1
ATOM 810 C CA . ASP A 1 104 ? -22.143 9.154 -5.699 1.00 63.91 104 ASP A CA 1
ATOM 811 C C . ASP A 1 104 ? -22.738 8.656 -4.366 1.00 63.91 104 ASP A C 1
ATOM 813 O O . ASP A 1 104 ? -23.229 9.438 -3.554 1.00 63.91 104 ASP A O 1
ATOM 817 N N . GLN A 1 105 ? -22.623 7.355 -4.072 1.00 63.25 105 GLN A N 1
ATOM 818 C CA . GLN A 1 105 ? -23.249 6.760 -2.889 1.00 63.25 105 GLN A CA 1
ATOM 819 C C . GLN A 1 105 ? -22.469 6.958 -1.581 1.00 63.25 105 GLN A C 1
ATOM 821 O O . GLN A 1 105 ? -23.028 6.690 -0.518 1.00 63.25 105 GLN A O 1
ATOM 826 N N . THR A 1 106 ? -21.226 7.460 -1.603 1.00 60.97 106 THR A N 1
ATOM 827 C CA . THR A 1 106 ? -20.387 7.732 -0.406 1.00 60.97 106 THR A CA 1
ATOM 828 C C . THR A 1 106 ? -20.440 6.642 0.680 1.00 60.97 106 THR A C 1
ATOM 830 O O . THR A 1 106 ? -20.409 6.927 1.877 1.00 60.97 106 THR A O 1
ATOM 833 N N . GLN A 1 107 ? -20.533 5.368 0.289 1.00 67.44 107 GLN A N 1
ATOM 834 C CA . GLN A 1 107 ? -20.558 4.274 1.256 1.00 67.44 107 GLN A CA 1
ATOM 835 C C . GLN A 1 107 ? -19.128 3.874 1.642 1.00 67.44 107 GLN A C 1
ATOM 837 O O . GLN A 1 107 ? -18.277 3.710 0.765 1.00 67.44 107 GLN A O 1
ATOM 842 N N . PRO A 1 108 ? -18.831 3.701 2.942 1.00 68.62 108 PRO A N 1
ATOM 843 C CA . PRO A 1 108 ? -17.531 3.209 3.372 1.00 68.62 108 PRO A CA 1
ATOM 844 C C . PRO A 1 108 ? -17.322 1.754 2.935 1.00 68.62 108 PRO A C 1
ATOM 846 O O . PRO A 1 108 ? -18.242 0.936 2.969 1.00 68.62 108 PRO A O 1
ATOM 849 N N . PHE A 1 109 ? -16.085 1.411 2.568 1.00 75.12 109 PHE A N 1
ATOM 850 C CA . PHE A 1 109 ? -15.731 0.056 2.148 1.00 75.12 109 PHE A CA 1
ATOM 851 C C . PHE A 1 109 ? -15.985 -0.958 3.269 1.00 75.12 109 PHE A C 1
ATOM 853 O O . PHE A 1 109 ? -15.599 -0.747 4.417 1.00 75.12 109 PHE A O 1
ATOM 860 N N . ILE A 1 110 ? -16.609 -2.094 2.954 1.00 73.19 110 ILE A N 1
ATOM 861 C CA . ILE A 1 110 ? -17.030 -3.064 3.976 1.00 73.19 110 ILE A CA 1
ATOM 862 C C . ILE A 1 110 ? -15.845 -3.886 4.507 1.00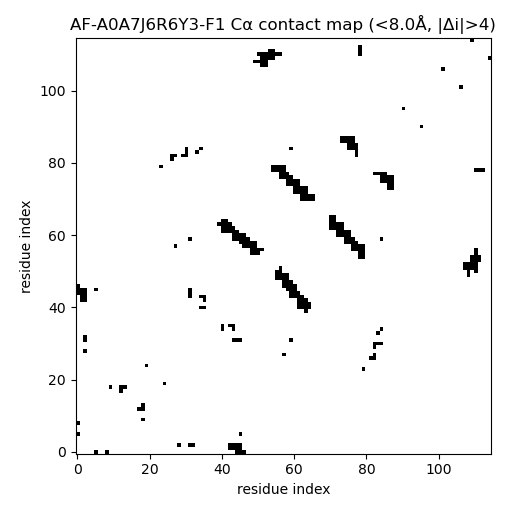 73.19 110 ILE A C 1
ATOM 864 O O . ILE A 1 110 ? -15.866 -4.269 5.677 1.00 73.19 110 ILE A O 1
ATOM 868 N N . GLY A 1 111 ? -14.798 -4.128 3.710 1.00 65.00 111 GLY A N 1
ATOM 869 C CA . GLY A 1 111 ? -13.658 -4.968 4.116 1.00 65.00 111 GLY A CA 1
ATOM 870 C C . GLY A 1 111 ? -13.776 -6.436 3.695 1.00 65.00 111 GLY A C 1
ATOM 871 O O . GLY A 1 111 ? -13.053 -7.274 4.223 1.00 65.00 111 GLY A O 1
ATOM 872 N N . VAL A 1 112 ? -14.707 -6.769 2.793 1.00 68.88 112 VAL A N 1
ATOM 873 C CA . VAL A 1 112 ? -14.905 -8.120 2.251 1.00 68.88 112 VAL A CA 1
ATOM 874 C C . VAL A 1 112 ? -14.698 -8.059 0.735 1.00 68.88 112 VAL A C 1
ATOM 876 O O . VAL A 1 112 ? -15.363 -7.256 0.094 1.00 68.88 112 VAL A O 1
ATOM 879 N N . PRO A 1 113 ? -13.799 -8.867 0.145 1.00 60.00 113 PRO A N 1
ATOM 880 C CA . PRO A 1 113 ? -13.511 -8.822 -1.292 1.00 60.00 113 PRO A CA 1
ATOM 881 C C . PRO A 1 113 ? -14.601 -9.474 -2.159 1.00 60.00 113 PRO A C 1
ATOM 883 O O . PRO A 1 113 ? -14.538 -9.418 -3.377 1.00 60.00 113 PRO A O 1
ATOM 886 N N . SER A 1 114 ? -15.592 -10.112 -1.532 1.00 59.72 114 SER A N 1
ATOM 887 C CA . SER A 1 114 ? -16.688 -10.841 -2.184 1.00 59.72 114 SER A CA 1
ATOM 888 C C . SER A 1 114 ? -18.024 -10.081 -2.202 1.00 59.72 114 SER A C 1
ATOM 890 O O . SER A 1 114 ? -19.050 -10.698 -2.485 1.00 59.72 114 SER A O 1
ATOM 892 N N . LYS A 1 115 ? -18.051 -8.799 -1.813 1.00 42.72 115 LYS A N 1
ATOM 893 C CA . LYS A 1 115 ? -19.269 -7.979 -1.740 1.00 42.72 115 LYS A CA 1
ATOM 894 C C . LYS A 1 115 ? -19.083 -6.617 -2.375 1.00 42.72 115 LYS A C 1
ATOM 896 O O . LYS A 1 115 ? -18.007 -6.027 -2.145 1.00 42.72 115 LYS A O 1
#

Nearest PDB structures (foldseek):
  8j07-assembly1_N  TM=8.740E-01  e=2.002E-07  Homo sapiens
  8j07-assembly1_o  TM=8.735E-01  e=1.778E-07  Homo sapiens
  8j07-assembly1_p  TM=8.714E-01  e=3.840E-07  Homo sapiens
  8x2u-assembly1_P  TM=8.103E-01  e=5.198E-06  Mus musculus
  8x2u-assembly1_d  TM=8.207E-01  e=2.424E-05  Mus musculus

Foldseek 3Di:
DWLVCLVVVQVVCVVVVQHDDPLQVVLQSLLQVVVVVPVQAPTKAWDGWADAPAWIKTKIWGFGDDPDPGTDIWIWIDIPVHSHTDTDDDDDPVCVVVVVVVVVVPDGHHRDPVD

Solvent-accessible surface area (backbone atoms only — not comparable to full-atom values): 6740 Å² total; per-residue (Å²): 76,47,64,92,46,36,74,60,51,46,62,64,40,40,82,74,72,63,68,75,55,74,66,56,52,52,40,52,49,54,24,50,53,53,55,52,68,41,87,73,39,79,46,48,30,43,74,52,73,49,80,28,80,76,24,38,38,39,35,34,33,30,34,29,86,49,97,55,102,60,63,48,77,48,48,28,40,24,48,77,90,46,50,64,66,43,75,58,79,80,85,51,85,82,49,53,63,55,50,56,59,51,63,75,62,75,68,78,48,59,51,53,99,89,112

pLDDT: mean 75.54, std 9.39, range [42.72, 87.75]

Radius of gyration: 15.36 Å; Cα contacts (8 Å, |Δi|>4): 163; chains: 1; bounding box: 36×26×39 Å

Organism: Perkinsus olseni (NCBI:txid32597)

InterPro domains:
  IPR006802 Radial spokehead-like protein [PF04712] (16-60)
  IPR055316 Radial spoke head protein 9 homolog [PTHR22069] (1-114)

Sequence (115 aa):
MDAHTFDVALKFCGGQGSTLSPLEILTIRAGLDQLKCDAKFDKVYFWGRIAGIKGNYYIAYGLRSCSDAFPKKEFYFSTSTASDFVELPELVESEEDIVKSLVDQTQPFIGVPSK